Protein AF-A0A2K9AFN0-F1 (afdb_monomer_lite)

Sequence (99 aa):
MEELKVIAIGAVIFFGIMLFLGALPKILSRISDPPRMKLIENYLAEQGCTEIEIKPYSAHYGVRYKRNGIKYYSKCLANLETKELEWVGKSPDWIKELA

Foldseek 3Di:
DVVVVVVVVVVVVVVVVVVCVVCVVVVVCVVPVVVQVVLVVVVCVVVVWAPWDWDDDPVWIWIWTDDPNDIDIWTWDADPVVSDIDTDDDDDPVVVVVD

pLDDT: mean 85.53, std 10.23, range [40.03, 94.94]

Organism: NCBI:txid1561924

Radius of gyration: 21.46 Å; chains: 1; bounding box: 49×27×61 Å

Structure (mmCIF, N/CA/C/O backbone):
data_AF-A0A2K9AFN0-F1
#
_entry.id   AF-A0A2K9AFN0-F1
#
loop_
_atom_site.group_PDB
_atom_site.id
_atom_site.type_symbol
_atom_site.label_atom_id
_atom_site.label_alt_id
_atom_site.label_comp_id
_atom_site.label_asym_id
_atom_site.label_entity_id
_atom_site.label_seq_id
_atom_site.pdbx_PDB_ins_code
_atom_site.Cartn_x
_atom_site.Cartn_y
_atom_site.Cartn_z
_atom_site.occupancy
_atom_site.B_iso_or_equiv
_atom_site.auth_seq_id
_atom_site.auth_comp_id
_atom_site.auth_asym_id
_atom_site.auth_atom_id
_atom_site.pdbx_PDB_model_num
ATOM 1 N N . MET A 1 1 ? 30.452 -8.973 -44.464 1.00 62.47 1 MET A N 1
ATOM 2 C CA . MET A 1 1 ? 29.552 -9.840 -43.659 1.00 62.47 1 MET A CA 1
ATOM 3 C C . MET A 1 1 ? 29.785 -9.706 -42.155 1.00 62.47 1 MET A C 1
ATOM 5 O O . MET A 1 1 ? 28.810 -9.798 -41.422 1.00 62.47 1 MET A O 1
ATOM 9 N N . GLU A 1 2 ? 31.016 -9.495 -41.676 1.00 73.06 2 GLU A N 1
ATOM 10 C CA . GLU A 1 2 ? 31.290 -9.311 -40.237 1.00 73.06 2 GLU A CA 1
ATOM 11 C C . GLU A 1 2 ? 30.663 -8.044 -39.650 1.00 73.06 2 GLU A C 1
ATOM 13 O O . GLU A 1 2 ? 30.015 -8.124 -38.613 1.00 73.06 2 GLU A O 1
ATOM 18 N N . GLU A 1 3 ? 30.741 -6.910 -40.346 1.00 74.88 3 GLU A N 1
ATOM 19 C CA . GLU A 1 3 ? 30.139 -5.651 -39.877 1.00 74.88 3 GLU A CA 1
ATOM 20 C C . GLU A 1 3 ? 28.620 -5.764 -39.674 1.00 74.88 3 GLU A C 1
ATOM 22 O O . GLU A 1 3 ? 28.080 -5.310 -38.668 1.00 74.88 3 GLU A O 1
ATOM 27 N N . LEU A 1 4 ? 27.930 -6.472 -40.576 1.00 78.88 4 LEU A N 1
ATOM 28 C CA . LEU A 1 4 ? 26.491 -6.720 -40.468 1.00 78.88 4 LEU A CA 1
ATOM 29 C C . LEU A 1 4 ? 26.147 -7.590 -39.244 1.00 78.88 4 LEU A C 1
ATOM 31 O O . LEU A 1 4 ? 25.121 -7.371 -38.603 1.00 78.88 4 LEU A O 1
ATOM 35 N N . LYS A 1 5 ? 27.011 -8.557 -38.895 1.00 80.44 5 LYS A N 1
ATOM 36 C CA . LYS A 1 5 ? 26.855 -9.387 -37.689 1.00 80.44 5 LYS A CA 1
ATOM 37 C C . LYS A 1 5 ? 27.043 -8.560 -36.420 1.00 80.44 5 LYS A C 1
ATOM 39 O O . LYS A 1 5 ? 26.265 -8.719 -35.487 1.00 80.44 5 LYS A O 1
ATOM 44 N N . VAL A 1 6 ? 28.030 -7.664 -36.392 1.00 86.88 6 VAL A N 1
ATOM 45 C CA . VAL A 1 6 ? 28.278 -6.775 -35.244 1.00 86.88 6 VAL A CA 1
ATOM 46 C C . VAL A 1 6 ? 27.100 -5.824 -35.026 1.00 86.88 6 VAL A C 1
ATOM 48 O O . VAL A 1 6 ? 26.625 -5.696 -33.899 1.00 86.88 6 VAL A O 1
ATOM 51 N N . ILE A 1 7 ? 26.564 -5.230 -36.097 1.00 85.75 7 ILE A N 1
ATOM 52 C CA . ILE A 1 7 ? 25.375 -4.367 -36.024 1.00 85.75 7 ILE A CA 1
ATOM 53 C C . ILE A 1 7 ? 24.153 -5.160 -35.541 1.00 85.75 7 ILE A C 1
ATOM 55 O O . ILE A 1 7 ? 23.425 -4.692 -34.667 1.00 85.75 7 ILE A O 1
ATOM 59 N N . ALA A 1 8 ? 23.943 -6.377 -36.052 1.00 87.25 8 ALA A N 1
ATOM 60 C CA . ALA A 1 8 ? 22.839 -7.233 -35.621 1.00 87.25 8 ALA A CA 1
ATOM 61 C C . ALA A 1 8 ? 22.943 -7.618 -34.134 1.00 87.25 8 ALA A C 1
ATOM 63 O O . ALA A 1 8 ? 21.951 -7.546 -33.412 1.00 87.25 8 ALA A O 1
ATOM 64 N N . ILE A 1 9 ? 24.141 -7.967 -33.651 1.00 88.56 9 ILE A N 1
ATOM 65 C CA . ILE A 1 9 ? 24.385 -8.264 -32.231 1.00 88.56 9 ILE A CA 1
ATOM 66 C C . ILE A 1 9 ? 24.123 -7.021 -31.371 1.00 88.56 9 ILE A C 1
ATOM 68 O O . ILE A 1 9 ? 23.421 -7.112 -30.364 1.00 88.56 9 ILE A O 1
ATOM 72 N N . GLY A 1 10 ? 24.623 -5.854 -31.787 1.00 86.50 10 GLY A N 1
ATOM 73 C CA . GLY A 1 10 ? 24.386 -4.588 -31.092 1.00 86.50 10 GLY A CA 1
ATOM 74 C C . GLY A 1 10 ? 22.899 -4.242 -30.993 1.00 86.50 10 GLY A C 1
ATOM 75 O O . GLY A 1 10 ? 22.423 -3.875 -29.919 1.00 86.50 10 GLY A O 1
ATOM 76 N N . ALA A 1 11 ? 22.142 -4.440 -32.076 1.00 87.81 11 ALA A N 1
ATOM 77 C CA . ALA A 1 11 ? 20.698 -4.228 -32.090 1.00 87.81 11 ALA A CA 1
ATOM 78 C C . ALA A 1 11 ? 19.970 -5.182 -31.128 1.00 87.81 11 ALA A C 1
ATOM 80 O O . ALA A 1 11 ? 19.137 -4.737 -30.340 1.00 87.81 11 ALA A O 1
ATOM 81 N N . VAL A 1 12 ? 20.313 -6.475 -31.133 1.00 90.19 12 VAL A N 1
ATOM 82 C CA . VAL A 1 12 ? 19.714 -7.470 -30.224 1.00 90.19 12 VAL A CA 1
ATOM 83 C C . VAL A 1 12 ? 19.967 -7.110 -28.758 1.00 90.19 12 VAL A C 1
ATOM 85 O O . VAL A 1 12 ? 19.037 -7.147 -27.952 1.00 90.19 12 VAL A O 1
ATOM 88 N N . ILE A 1 13 ? 21.193 -6.706 -28.413 1.00 90.69 13 ILE A N 1
ATOM 89 C CA . ILE A 1 13 ? 21.537 -6.272 -27.051 1.00 90.69 13 ILE A CA 1
ATOM 90 C C . ILE A 1 13 ? 20.737 -5.023 -26.669 1.00 90.69 13 ILE A C 1
ATOM 92 O O . ILE A 1 13 ? 20.149 -4.976 -25.588 1.00 90.69 13 ILE A O 1
ATOM 96 N N . PHE A 1 14 ? 20.663 -4.033 -27.561 1.00 91.38 14 PHE A N 1
ATOM 97 C CA . PHE A 1 14 ? 19.923 -2.796 -27.320 1.00 91.38 14 PHE A CA 1
ATOM 98 C C . PHE A 1 14 ? 18.433 -3.053 -27.056 1.00 91.38 14 PHE A C 1
ATOM 100 O O . PHE A 1 14 ? 17.884 -2.557 -26.069 1.00 91.38 14 PHE A O 1
ATOM 107 N N . PHE A 1 15 ? 17.784 -3.885 -27.877 1.00 87.94 15 PHE A N 1
ATOM 108 C CA . PHE A 1 15 ? 16.389 -4.273 -27.659 1.00 87.94 15 PHE A CA 1
ATOM 109 C C . PHE A 1 15 ? 16.204 -5.071 -26.365 1.00 87.94 15 PHE A C 1
ATOM 111 O O . PHE A 1 15 ? 15.229 -4.845 -25.648 1.00 87.94 15 PHE A O 1
ATOM 118 N N . GLY A 1 16 ? 17.150 -5.949 -26.019 1.00 87.62 16 GLY A N 1
ATOM 119 C CA . GLY A 1 16 ? 17.138 -6.670 -24.746 1.00 87.62 16 GLY A CA 1
ATOM 120 C C . GLY A 1 16 ? 17.156 -5.732 -23.535 1.00 87.62 16 GLY A C 1
ATOM 121 O O . GLY A 1 16 ? 16.346 -5.887 -22.620 1.00 87.62 16 GLY A O 1
ATOM 122 N N . ILE A 1 17 ? 18.020 -4.712 -23.554 1.00 88.88 17 ILE A N 1
ATOM 123 C CA . ILE A 1 17 ? 18.108 -3.7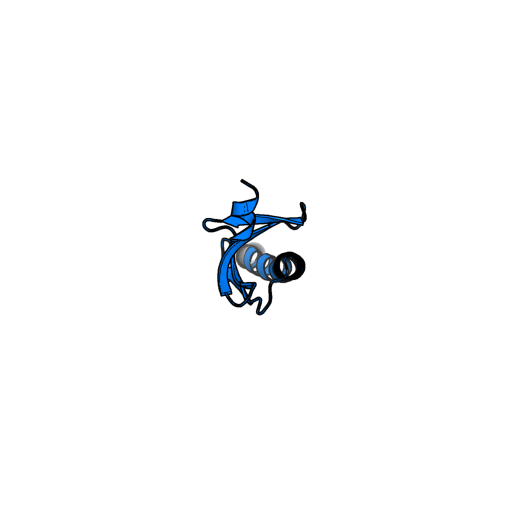06 -22.485 1.00 88.88 17 ILE A CA 1
ATOM 124 C C . ILE A 1 17 ? 16.824 -2.871 -22.410 1.00 88.88 17 ILE A C 1
ATOM 126 O O . ILE A 1 17 ? 16.290 -2.672 -21.321 1.00 88.88 17 ILE A O 1
ATOM 130 N N . MET A 1 18 ? 16.292 -2.421 -23.550 1.00 88.62 18 MET A N 1
ATOM 131 C CA . MET A 1 18 ? 15.031 -1.667 -23.615 1.00 88.62 18 MET A CA 1
ATOM 132 C C . MET A 1 18 ? 13.856 -2.448 -23.014 1.00 88.62 18 MET A C 1
ATOM 134 O O . MET A 1 18 ? 13.097 -1.908 -22.208 1.00 88.62 18 MET A O 1
ATOM 138 N N . LEU A 1 19 ? 13.734 -3.735 -23.348 1.00 85.81 19 LEU A N 1
ATOM 139 C CA . LEU A 1 19 ? 12.701 -4.608 -22.786 1.00 85.81 19 LEU A CA 1
ATOM 140 C C . LEU A 1 19 ? 12.874 -4.797 -21.275 1.00 85.81 19 LEU A C 1
ATOM 142 O O . LEU A 1 19 ? 11.891 -4.751 -20.533 1.00 85.81 19 LEU A O 1
ATOM 146 N N . PHE A 1 20 ? 14.112 -4.964 -20.806 1.00 85.25 20 PHE A N 1
ATOM 147 C CA . PHE A 1 20 ? 14.402 -5.090 -19.380 1.00 85.25 20 PHE A CA 1
ATOM 148 C C . PHE A 1 20 ? 14.064 -3.809 -18.607 1.00 85.25 20 PHE A C 1
ATOM 150 O O . PHE A 1 20 ? 13.370 -3.874 -17.593 1.00 85.25 20 PHE A O 1
ATOM 157 N N . LEU A 1 21 ? 14.480 -2.641 -19.105 1.00 86.44 21 LEU A N 1
ATOM 158 C CA . LEU A 1 21 ? 14.176 -1.345 -18.492 1.00 86.44 21 LEU A CA 1
ATOM 159 C C . LEU A 1 21 ? 12.669 -1.068 -18.455 1.00 86.44 21 LEU A C 1
ATOM 161 O O . LEU A 1 21 ? 12.172 -0.561 -17.453 1.00 86.44 21 LEU A O 1
ATOM 165 N N . GLY A 1 22 ? 11.923 -1.458 -19.493 1.00 83.50 22 GLY A N 1
ATOM 166 C CA . GLY A 1 22 ? 10.461 -1.364 -19.495 1.00 83.50 22 GLY A CA 1
ATOM 167 C C . GLY A 1 22 ? 9.785 -2.292 -18.476 1.00 83.50 22 GLY A C 1
ATOM 168 O O . GLY A 1 22 ? 8.758 -1.939 -17.896 1.00 83.50 22 GLY A O 1
ATOM 169 N N . ALA A 1 23 ? 10.360 -3.470 -18.218 1.00 80.62 23 ALA A N 1
ATOM 170 C CA . ALA A 1 23 ? 9.839 -4.431 -17.243 1.00 80.62 23 ALA A CA 1
ATOM 171 C C . ALA A 1 23 ? 10.248 -4.119 -15.791 1.00 80.62 23 ALA A C 1
ATOM 173 O O . ALA A 1 23 ? 9.554 -4.531 -14.854 1.00 80.62 23 ALA A O 1
ATOM 174 N N . LEU A 1 24 ? 11.345 -3.385 -15.594 1.00 81.56 24 LEU A N 1
ATOM 175 C CA . LEU A 1 24 ? 11.949 -3.120 -14.289 1.00 81.56 24 LEU A CA 1
ATOM 176 C C . LEU A 1 24 ? 10.975 -2.500 -13.264 1.00 81.56 24 LEU A C 1
ATOM 178 O O . LEU A 1 24 ? 10.900 -3.033 -12.155 1.00 81.56 24 LEU A O 1
ATOM 182 N N . PRO A 1 25 ? 10.149 -1.479 -13.587 1.00 78.00 25 PRO A N 1
ATOM 183 C CA . PRO A 1 25 ? 9.197 -0.913 -12.626 1.00 78.00 25 PRO A CA 1
ATOM 184 C C . PRO A 1 25 ? 8.182 -1.943 -12.115 1.00 78.00 25 PRO A C 1
ATOM 186 O O . PRO A 1 25 ? 7.840 -1.967 -10.934 1.00 78.00 25 PRO A O 1
ATOM 189 N N . LYS A 1 26 ? 7.728 -2.847 -12.993 1.00 78.38 26 LYS A N 1
ATOM 190 C CA . LYS A 1 26 ? 6.765 -3.901 -12.646 1.00 78.38 26 LYS A CA 1
ATOM 191 C C . LYS A 1 26 ? 7.388 -4.956 -11.731 1.00 78.38 26 LYS A C 1
ATOM 193 O O . LYS A 1 26 ? 6.712 -5.467 -10.839 1.00 78.38 26 LYS A O 1
ATOM 198 N N . ILE A 1 27 ? 8.664 -5.274 -11.947 1.00 76.06 27 ILE A N 1
ATOM 199 C CA . ILE A 1 27 ? 9.432 -6.185 -11.089 1.00 76.06 27 ILE A CA 1
ATOM 200 C C . ILE A 1 27 ? 9.643 -5.548 -9.710 1.00 76.06 27 ILE A C 1
ATOM 202 O O . ILE A 1 27 ? 9.355 -6.184 -8.699 1.00 76.06 27 ILE A O 1
ATOM 206 N N . LEU A 1 28 ? 10.058 -4.279 -9.663 1.00 75.06 28 LEU A N 1
ATOM 207 C CA . LEU A 1 28 ? 10.263 -3.546 -8.412 1.00 75.06 28 LEU A CA 1
ATOM 208 C C . LEU A 1 28 ? 8.968 -3.401 -7.597 1.00 75.06 28 LEU A C 1
ATOM 210 O O . LEU A 1 28 ? 9.000 -3.586 -6.379 1.00 75.06 28 LEU A O 1
ATOM 214 N N . SER A 1 29 ? 7.821 -3.154 -8.244 1.00 68.12 29 SER A N 1
ATOM 215 C CA . SER A 1 29 ? 6.509 -3.149 -7.570 1.00 68.12 29 SER A CA 1
ATOM 216 C C . SER A 1 29 ? 6.240 -4.495 -6.898 1.00 68.12 29 SER A C 1
ATOM 218 O O . SER A 1 29 ? 6.033 -4.550 -5.693 1.00 68.12 29 SER A O 1
ATOM 220 N N . ARG A 1 30 ? 6.380 -5.610 -7.630 1.00 74.12 30 ARG A N 1
ATOM 221 C CA . ARG A 1 30 ? 6.127 -6.957 -7.085 1.00 74.12 30 ARG A CA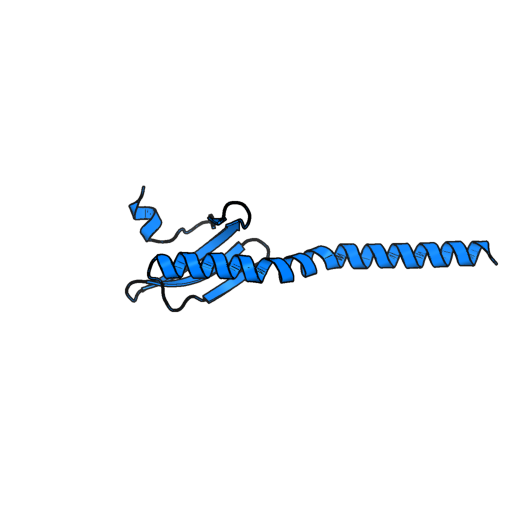 1
ATOM 222 C C . ARG A 1 30 ? 6.997 -7.320 -5.880 1.00 74.12 30 ARG A C 1
ATOM 224 O O . ARG A 1 30 ? 6.553 -8.104 -5.049 1.00 74.12 30 ARG A O 1
ATOM 231 N N . ILE A 1 31 ? 8.217 -6.793 -5.798 1.00 74.31 31 ILE A N 1
ATOM 232 C CA . ILE A 1 31 ? 9.140 -7.061 -4.684 1.00 74.31 31 ILE A CA 1
ATOM 233 C C . ILE A 1 31 ? 8.855 -6.139 -3.489 1.00 74.31 31 ILE A C 1
ATOM 235 O O . ILE A 1 31 ? 8.949 -6.574 -2.344 1.00 74.31 31 ILE A O 1
ATOM 239 N N . SER A 1 32 ? 8.508 -4.874 -3.741 1.00 70.06 32 SER A N 1
ATOM 240 C CA . SER A 1 32 ? 8.297 -3.864 -2.692 1.00 70.06 32 SER A CA 1
ATOM 241 C C . SER A 1 32 ? 6.879 -3.841 -2.114 1.00 70.06 32 SER A C 1
ATOM 243 O O . SER A 1 32 ? 6.702 -3.421 -0.970 1.00 70.06 32 SER A O 1
ATOM 245 N N . ASP A 1 33 ? 5.878 -4.328 -2.851 1.00 79.81 33 ASP A N 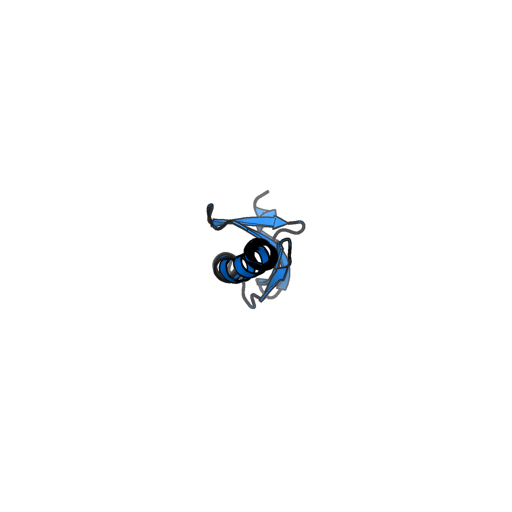1
ATOM 246 C CA . ASP A 1 33 ? 4.490 -4.395 -2.385 1.00 79.81 33 ASP A CA 1
ATOM 247 C C . ASP A 1 33 ? 4.319 -5.293 -1.141 1.00 79.81 33 ASP A C 1
ATOM 249 O O . ASP A 1 33 ? 3.735 -4.817 -0.166 1.00 79.81 33 ASP A O 1
ATOM 253 N N . PRO A 1 34 ? 4.871 -6.526 -1.072 1.00 84.62 34 PRO A N 1
ATOM 254 C CA . PRO A 1 34 ? 4.732 -7.379 0.111 1.00 84.62 34 PRO A CA 1
ATOM 255 C C . PRO A 1 34 ? 5.207 -6.747 1.438 1.00 84.62 34 PRO A C 1
ATOM 257 O O . PRO A 1 34 ? 4.434 -6.761 2.399 1.00 84.62 34 PRO A O 1
ATOM 260 N N . PRO A 1 35 ? 6.422 -6.162 1.551 1.00 87.56 35 PRO A N 1
ATOM 261 C CA . PRO A 1 35 ? 6.857 -5.539 2.803 1.00 87.56 35 PRO A CA 1
ATOM 262 C C . PRO A 1 35 ? 6.057 -4.277 3.156 1.00 87.56 35 PRO A C 1
ATOM 264 O O . PRO A 1 35 ? 5.787 -4.048 4.334 1.00 87.56 35 PRO A O 1
ATOM 267 N N . ARG A 1 36 ? 5.630 -3.480 2.166 1.00 89.56 36 ARG A N 1
ATOM 268 C CA . ARG A 1 36 ? 4.793 -2.289 2.398 1.00 89.56 36 ARG A CA 1
ATOM 269 C C . ARG A 1 36 ? 3.403 -2.655 2.904 1.00 89.56 36 ARG A C 1
ATOM 271 O O . ARG A 1 36 ? 2.925 -2.057 3.861 1.00 89.56 36 ARG A O 1
ATOM 278 N N . MET A 1 37 ? 2.779 -3.666 2.304 1.00 91.75 37 MET A N 1
ATOM 279 C CA . MET A 1 37 ? 1.486 -4.181 2.758 1.00 91.75 37 MET A CA 1
ATOM 280 C C . MET A 1 37 ? 1.581 -4.730 4.183 1.00 91.75 37 MET A C 1
ATOM 282 O O . MET A 1 37 ? 0.719 -4.425 5.000 1.00 91.75 37 MET A O 1
ATOM 286 N N . LYS A 1 38 ? 2.662 -5.445 4.519 1.00 92.31 38 LYS A N 1
ATOM 287 C CA . LYS A 1 38 ? 2.892 -5.938 5.883 1.00 92.31 38 LYS A CA 1
ATOM 288 C C . LYS A 1 38 ? 3.068 -4.807 6.9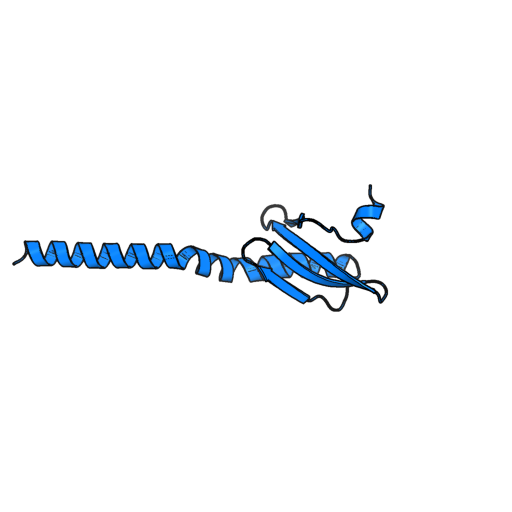03 1.00 92.31 38 LYS A C 1
ATOM 290 O O . LYS A 1 38 ? 2.556 -4.906 8.013 1.00 92.31 38 LYS A O 1
ATOM 295 N N . LEU A 1 39 ? 3.760 -3.724 6.535 1.00 92.88 39 LEU A N 1
ATOM 296 C CA . LEU A 1 39 ? 3.874 -2.529 7.382 1.00 92.88 39 LEU A CA 1
ATOM 297 C C . LEU A 1 39 ? 2.493 -1.912 7.664 1.00 92.88 39 LEU A C 1
ATOM 299 O O . LEU A 1 39 ? 2.182 -1.610 8.812 1.00 92.88 39 LEU A O 1
ATOM 303 N N . ILE A 1 40 ? 1.659 -1.770 6.629 1.00 93.31 40 ILE A N 1
ATOM 304 C CA . ILE A 1 40 ? 0.289 -1.246 6.751 1.00 93.31 40 ILE A CA 1
ATOM 305 C C . ILE A 1 40 ? -0.570 -2.148 7.645 1.00 93.31 40 ILE A C 1
ATOM 307 O O . ILE A 1 40 ? -1.288 -1.653 8.511 1.00 93.31 40 ILE A O 1
ATOM 311 N N . GLU A 1 41 ? -0.509 -3.462 7.428 1.00 94.38 41 GLU A N 1
ATOM 312 C CA . GLU A 1 41 ? -1.275 -4.449 8.189 1.00 94.38 41 GLU A CA 1
ATOM 313 C C . GLU A 1 41 ? -0.917 -4.408 9.676 1.00 94.38 41 GLU A C 1
ATOM 315 O O . GLU A 1 41 ? -1.812 -4.286 10.511 1.00 94.38 41 GLU A O 1
ATOM 320 N N . ASN A 1 42 ? 0.380 -4.418 10.001 1.00 94.06 42 ASN A N 1
ATOM 321 C CA . ASN A 1 42 ? 0.858 -4.332 11.379 1.00 94.06 42 ASN A CA 1
ATOM 322 C C . ASN A 1 42 ? 0.405 -3.034 12.053 1.00 94.06 42 ASN A C 1
ATOM 324 O O . ASN A 1 42 ? -0.149 -3.083 13.147 1.00 94.06 42 ASN A O 1
ATOM 328 N N . TYR A 1 43 ? 0.573 -1.890 11.381 1.00 93.12 43 TYR A N 1
ATOM 329 C CA . TYR A 1 43 ? 0.135 -0.600 11.913 1.00 93.12 43 TYR A CA 1
ATOM 330 C C . TYR A 1 43 ? -1.365 -0.608 12.234 1.00 93.12 43 TYR A C 1
ATOM 332 O O . TYR A 1 43 ? -1.782 -0.191 13.310 1.00 93.12 43 TYR A O 1
ATOM 340 N N . LEU A 1 44 ? -2.203 -1.101 11.318 1.00 92.31 44 LEU A N 1
ATOM 341 C CA . LEU A 1 44 ? -3.648 -1.150 11.540 1.00 92.31 44 LEU A CA 1
ATOM 342 C C . LEU A 1 44 ? -4.037 -2.138 12.644 1.00 92.31 44 LEU A C 1
ATOM 344 O O . LEU A 1 44 ? -4.923 -1.830 13.443 1.00 92.31 44 LEU A O 1
ATOM 348 N N . ALA A 1 45 ? -3.371 -3.289 12.718 1.00 92.56 45 ALA A N 1
ATOM 349 C CA . ALA A 1 45 ? -3.579 -4.261 13.783 1.00 92.56 45 ALA A CA 1
ATOM 350 C C . ALA A 1 45 ? -3.221 -3.678 15.164 1.00 92.56 45 ALA A C 1
ATOM 352 O O . ALA A 1 45 ? -3.989 -3.846 16.110 1.00 92.56 45 ALA A O 1
ATOM 353 N N . GLU A 1 46 ? -2.122 -2.921 15.271 1.00 92.19 46 GLU A N 1
ATOM 354 C CA . GLU A 1 46 ? -1.722 -2.209 16.497 1.00 92.19 46 GLU A CA 1
ATOM 355 C C . GLU A 1 46 ? -2.763 -1.167 16.938 1.00 92.19 46 GLU A C 1
ATOM 357 O O . GLU A 1 46 ? -2.969 -0.960 18.132 1.00 92.19 46 GLU A O 1
ATOM 362 N N . GLN A 1 47 ? -3.482 -0.557 15.990 1.00 90.19 47 GLN A N 1
ATOM 363 C CA . GLN A 1 47 ? -4.588 0.371 16.262 1.00 90.19 47 GLN A CA 1
ATOM 364 C C . GLN A 1 47 ? -5.927 -0.334 16.568 1.00 90.19 47 GLN A C 1
ATOM 366 O O . GLN A 1 47 ? -6.976 0.315 16.612 1.00 90.19 47 GLN A O 1
ATOM 371 N N . GLY A 1 48 ? -5.924 -1.659 16.753 1.00 91.81 48 GLY A N 1
ATOM 372 C CA . GLY A 1 48 ? -7.117 -2.449 17.067 1.00 91.81 48 GLY A CA 1
ATOM 373 C C . GLY A 1 48 ? -8.054 -2.674 15.877 1.00 91.81 48 GLY A C 1
ATOM 374 O O . GLY A 1 48 ? -9.244 -2.941 16.065 1.00 91.81 48 GLY A O 1
ATOM 375 N N . CYS A 1 49 ? -7.555 -2.544 14.645 1.00 93.19 49 CYS A N 1
ATOM 376 C CA . CYS A 1 49 ? -8.344 -2.821 13.449 1.00 93.19 49 CYS A CA 1
ATOM 377 C C . CYS A 1 49 ? -8.395 -4.323 13.139 1.00 93.19 49 CYS A C 1
ATOM 379 O O . CYS A 1 49 ? -7.460 -5.077 13.388 1.00 93.19 49 CYS A O 1
ATOM 381 N N . THR A 1 50 ? -9.501 -4.747 12.538 1.00 93.12 50 THR A N 1
ATOM 382 C CA . THR A 1 50 ? -9.807 -6.129 12.141 1.00 93.12 50 THR A CA 1
ATOM 383 C C . THR A 1 50 ? -10.316 -6.155 10.700 1.00 93.12 50 THR A C 1
ATOM 385 O O . THR A 1 50 ? -10.580 -5.098 10.130 1.00 93.12 50 THR A O 1
ATOM 388 N N . GLU A 1 51 ? -10.453 -7.339 10.089 1.00 94.44 51 GLU A N 1
ATOM 389 C CA . GLU A 1 51 ? -10.921 -7.484 8.693 1.00 94.44 51 GLU A CA 1
ATOM 390 C C . GLU A 1 51 ? -10.131 -6.579 7.711 1.00 94.44 51 GLU A C 1
ATOM 392 O O . GLU A 1 51 ? -10.718 -5.867 6.894 1.00 94.44 51 GLU A O 1
ATOM 397 N N . ILE A 1 52 ? -8.797 -6.553 7.839 1.00 94.25 52 ILE A N 1
ATOM 398 C CA . ILE A 1 52 ? -7.919 -5.673 7.054 1.00 94.25 52 ILE A CA 1
ATOM 399 C C . ILE A 1 52 ? -7.746 -6.246 5.637 1.00 94.25 52 ILE A C 1
ATOM 401 O O . ILE A 1 52 ? -7.224 -7.341 5.453 1.00 94.25 52 ILE A O 1
ATOM 405 N N . GLU A 1 53 ? -8.158 -5.486 4.625 1.00 94.94 53 GLU A N 1
ATOM 406 C CA . GLU A 1 53 ? -7.970 -5.788 3.204 1.00 94.94 53 GLU A CA 1
ATOM 407 C C . GLU A 1 53 ? -7.147 -4.662 2.562 1.00 94.94 53 GLU A C 1
ATOM 409 O O . GLU A 1 53 ? -7.572 -3.502 2.532 1.00 94.94 53 GLU A O 1
ATOM 414 N N . ILE A 1 54 ? -5.971 -4.997 2.026 1.00 94.56 54 ILE A N 1
ATOM 415 C CA . ILE A 1 54 ? -5.062 -4.040 1.384 1.00 94.56 54 ILE A CA 1
ATOM 416 C C . ILE A 1 54 ? -5.007 -4.329 -0.113 1.00 94.56 54 ILE A C 1
ATOM 418 O O . ILE A 1 54 ? -4.703 -5.444 -0.535 1.00 94.56 54 ILE A O 1
ATOM 422 N N . LYS A 1 55 ? -5.257 -3.303 -0.929 1.00 92.38 55 LYS A N 1
ATOM 423 C CA . LYS A 1 55 ? -5.184 -3.381 -2.388 1.00 92.38 55 LYS A CA 1
ATOM 424 C C . LYS A 1 55 ? -4.153 -2.386 -2.934 1.00 92.38 55 LYS A C 1
ATOM 426 O O . LYS A 1 55 ? -4.348 -1.179 -2.759 1.00 92.38 55 LYS A O 1
ATOM 431 N N . PRO A 1 56 ? -3.086 -2.855 -3.607 1.00 90.19 56 PRO A N 1
ATOM 432 C CA . PRO A 1 56 ? -2.106 -1.974 -4.230 1.00 90.19 56 PRO A CA 1
ATOM 433 C C . PRO A 1 56 ? -2.687 -1.307 -5.483 1.00 90.19 56 PRO A C 1
ATOM 435 O O . PRO A 1 56 ? -3.310 -1.959 -6.326 1.00 90.19 56 PRO A O 1
ATOM 438 N N . TYR A 1 57 ? -2.465 -0.003 -5.611 1.00 87.56 57 TYR A N 1
ATOM 439 C CA . TYR A 1 57 ? -2.686 0.786 -6.822 1.00 87.56 57 TYR A CA 1
ATOM 440 C C . TYR A 1 57 ? -1.367 1.440 -7.237 1.00 87.56 57 TYR A C 1
ATOM 442 O O . TYR A 1 57 ? -0.443 1.557 -6.438 1.00 87.56 57 TYR A O 1
ATOM 450 N N . SER A 1 58 ? -1.287 1.920 -8.479 1.00 81.38 58 SER A N 1
ATOM 451 C CA . SER A 1 58 ? -0.061 2.513 -9.038 1.00 81.38 58 SER A CA 1
ATOM 452 C C . SER A 1 58 ? 0.515 3.678 -8.225 1.00 81.38 58 SER A C 1
ATOM 454 O O . SER A 1 58 ? 1.713 3.923 -8.301 1.00 81.38 58 SER A O 1
ATOM 456 N N . ALA A 1 59 ? -0.321 4.393 -7.467 1.00 85.62 59 ALA A N 1
ATOM 457 C CA . ALA A 1 59 ? 0.075 5.583 -6.718 1.00 85.62 59 ALA A CA 1
ATOM 458 C C . ALA A 1 59 ? -0.204 5.511 -5.208 1.00 85.62 59 ALA A C 1
ATOM 460 O O . ALA A 1 59 ? 0.115 6.465 -4.520 1.00 85.62 59 ALA A O 1
ATOM 461 N N . HIS A 1 60 ? -0.861 4.467 -4.691 1.00 90.31 60 HIS A N 1
ATOM 462 C CA . HIS A 1 60 ? -1.184 4.328 -3.260 1.00 90.31 60 HIS A CA 1
ATOM 463 C C . HIS A 1 60 ? -1.683 2.918 -2.931 1.00 90.31 60 HIS A C 1
ATOM 465 O O . HIS A 1 60 ? -2.051 2.152 -3.818 1.00 90.31 60 HIS A O 1
ATOM 471 N N . TYR A 1 61 ? -1.796 2.605 -1.644 1.00 92.56 61 TYR A N 1
ATOM 472 C CA . TYR A 1 61 ? -2.503 1.431 -1.147 1.00 92.56 61 TYR A CA 1
ATOM 473 C C . TYR A 1 61 ? -3.898 1.842 -0.686 1.00 92.56 61 TYR A C 1
ATOM 475 O O . TYR A 1 61 ? -4.059 2.753 0.125 1.00 92.56 61 TYR A O 1
ATOM 483 N N . GLY A 1 62 ? -4.925 1.193 -1.228 1.00 93.25 62 GLY A N 1
ATOM 484 C CA . GLY A 1 62 ? -6.280 1.305 -0.704 1.00 93.25 62 GLY A CA 1
ATOM 485 C C . GLY A 1 62 ? -6.463 0.289 0.410 1.00 93.25 62 GLY A C 1
ATOM 486 O O . GLY A 1 62 ? -6.251 -0.898 0.178 1.00 93.25 62 GLY A O 1
ATOM 487 N N . VAL A 1 63 ? -6.877 0.741 1.588 1.00 94.31 63 VAL A N 1
ATOM 488 C CA . VAL A 1 63 ? -6.993 -0.111 2.767 1.00 94.31 63 VAL A CA 1
ATOM 489 C C . VAL A 1 63 ? -8.406 -0.054 3.306 1.00 94.31 63 VAL A C 1
ATOM 491 O O . VAL A 1 63 ? -8.917 1.020 3.629 1.00 94.31 63 VAL A O 1
ATOM 494 N N . ARG A 1 64 ? -9.051 -1.213 3.376 1.00 94.56 64 ARG A N 1
ATOM 495 C CA . ARG A 1 64 ? -10.324 -1.397 4.069 1.00 94.56 64 ARG A CA 1
ATOM 496 C C . ARG A 1 64 ? -10.051 -2.103 5.377 1.00 94.56 64 ARG A C 1
ATOM 498 O O . ARG A 1 64 ? -9.244 -3.021 5.421 1.00 94.56 64 ARG A O 1
ATOM 505 N N . TYR A 1 65 ? -10.710 -1.663 6.429 1.00 94.31 65 TYR A N 1
ATOM 506 C CA . TYR A 1 65 ? -10.568 -2.260 7.747 1.00 94.31 65 TYR A CA 1
ATOM 507 C C . TYR A 1 65 ? -11.829 -2.005 8.560 1.00 94.31 65 TYR A C 1
ATOM 509 O O . TYR A 1 65 ? -12.647 -1.143 8.229 1.00 94.31 65 TYR A O 1
ATOM 517 N N . LYS A 1 66 ? -11.987 -2.762 9.637 1.00 94.00 66 LYS A N 1
ATOM 518 C CA . LYS A 1 66 ? -13.075 -2.627 10.593 1.00 94.00 66 LYS A CA 1
ATOM 519 C C . LYS A 1 66 ? -12.514 -2.287 11.965 1.00 94.00 66 LYS A C 1
ATOM 521 O O . LYS A 1 66 ? -11.665 -3.007 12.483 1.00 94.00 66 LYS A O 1
ATOM 526 N N . ARG A 1 67 ? -13.014 -1.218 12.574 1.00 92.06 67 ARG A N 1
ATOM 527 C CA . ARG A 1 67 ? -12.654 -0.798 13.933 1.00 92.06 67 ARG A CA 1
ATOM 528 C C . ARG A 1 67 ? -13.936 -0.539 14.710 1.00 92.06 67 ARG A C 1
ATOM 530 O O . ARG A 1 67 ? -14.860 0.063 14.175 1.00 92.06 67 ARG A O 1
ATOM 537 N N . ASN A 1 68 ? -14.026 -1.045 15.940 1.00 90.56 68 ASN A N 1
ATOM 538 C CA . ASN A 1 68 ? -15.217 -0.897 16.792 1.00 90.56 68 ASN A CA 1
ATOM 539 C C . ASN A 1 68 ? -16.534 -1.314 16.098 1.00 90.56 68 ASN A C 1
ATOM 541 O O . ASN A 1 68 ? -17.578 -0.701 16.289 1.00 90.56 68 ASN A O 1
ATOM 545 N N . GLY A 1 69 ? -16.484 -2.334 15.234 1.00 90.31 69 GLY A N 1
ATOM 546 C CA . GLY A 1 69 ? -17.647 -2.801 14.470 1.00 90.31 69 GLY A CA 1
ATOM 547 C C . GLY A 1 69 ? -17.971 -2.002 13.199 1.00 90.31 69 GLY A C 1
ATOM 548 O O . GLY A 1 69 ? -18.745 -2.490 12.376 1.00 90.31 69 GLY A O 1
ATOM 549 N N . ILE A 1 70 ? -17.349 -0.840 12.986 1.00 91.25 70 ILE A N 1
ATOM 550 C CA . ILE A 1 70 ? -17.588 0.049 11.843 1.00 91.25 70 ILE A CA 1
ATOM 551 C C . ILE A 1 70 ? -16.541 -0.205 10.757 1.00 91.25 70 ILE A C 1
ATOM 553 O O . ILE A 1 70 ? -15.361 -0.398 11.046 1.00 91.25 70 ILE A O 1
ATOM 557 N N . LYS A 1 71 ? -16.977 -0.221 9.493 1.00 92.38 71 LYS A N 1
ATOM 558 C CA . LYS A 1 71 ? -16.103 -0.398 8.328 1.00 92.38 71 LYS A CA 1
ATOM 559 C C . LYS A 1 71 ? -15.608 0.946 7.810 1.00 92.38 71 LYS A C 1
ATOM 561 O O . LYS A 1 71 ? -16.394 1.869 7.603 1.00 92.38 71 LYS A O 1
ATOM 566 N N . TYR A 1 72 ? -14.321 1.001 7.504 1.00 92.56 72 TYR A N 1
ATOM 567 C CA . TYR A 1 72 ? -13.637 2.181 7.009 1.00 92.56 72 TYR A CA 1
ATOM 568 C C . TYR A 1 72 ? -12.860 1.871 5.738 1.00 92.56 72 TYR A C 1
ATOM 570 O O . TYR A 1 72 ? -12.536 0.724 5.423 1.00 92.56 72 TYR A O 1
ATOM 578 N N . TYR A 1 73 ? -12.567 2.937 5.003 1.00 92.38 73 TYR A N 1
ATOM 579 C CA . TYR A 1 73 ? -11.695 2.907 3.847 1.00 92.38 73 TYR A CA 1
ATOM 580 C C . TYR A 1 73 ? -10.793 4.136 3.871 1.00 92.38 73 TYR A C 1
ATOM 582 O O . TYR A 1 73 ? -11.279 5.269 3.953 1.00 92.38 73 TYR A O 1
ATOM 590 N N . SER A 1 74 ? -9.493 3.891 3.764 1.00 92.69 74 SER A N 1
ATOM 591 C CA . SER A 1 74 ? -8.450 4.910 3.735 1.00 92.69 74 SER A CA 1
ATOM 592 C C . SER A 1 74 ? -7.452 4.593 2.626 1.00 92.69 74 SER A C 1
ATOM 594 O O . SER A 1 74 ? -7.382 3.469 2.123 1.00 92.69 74 SER A O 1
ATOM 596 N N . LYS A 1 75 ? -6.685 5.600 2.218 1.00 93.31 75 LYS A N 1
ATOM 597 C CA . LYS A 1 75 ? -5.603 5.445 1.245 1.00 93.31 75 LYS A CA 1
ATOM 598 C C . LYS A 1 75 ? -4.304 5.885 1.891 1.00 93.31 75 LYS A C 1
ATOM 600 O O . LYS A 1 75 ? -4.284 6.939 2.525 1.00 93.31 75 LYS A O 1
ATOM 605 N N . CYS A 1 76 ? -3.241 5.115 1.715 1.00 93.12 76 CYS A N 1
ATOM 606 C CA . CYS A 1 76 ? -1.937 5.461 2.263 1.00 93.12 76 CYS A CA 1
ATOM 607 C C . CYS A 1 76 ? -0.781 5.134 1.321 1.00 93.12 76 CYS A C 1
ATOM 609 O O . CYS A 1 76 ? -0.896 4.326 0.396 1.00 93.12 76 CYS A O 1
ATOM 611 N N . LEU A 1 77 ? 0.344 5.777 1.595 1.00 91.94 77 LEU A N 1
ATOM 612 C CA . LEU A 1 77 ? 1.673 5.415 1.142 1.00 91.94 77 LEU A CA 1
ATOM 613 C C . LEU A 1 77 ? 2.419 4.814 2.330 1.00 91.94 77 LEU A C 1
ATOM 615 O O . LEU A 1 77 ? 2.242 5.251 3.465 1.00 91.94 77 LEU A O 1
ATOM 619 N N . ALA A 1 78 ? 3.246 3.811 2.062 1.00 90.62 78 ALA A N 1
ATOM 620 C CA . ALA A 1 78 ? 4.062 3.160 3.074 1.00 90.62 78 ALA A CA 1
ATOM 621 C C . ALA A 1 78 ? 5.537 3.395 2.749 1.00 90.62 78 ALA A C 1
ATOM 623 O O . ALA A 1 78 ? 6.045 2.891 1.737 1.00 90.62 78 ALA A O 1
ATOM 624 N N . ASN A 1 79 ? 6.214 4.167 3.598 1.00 88.31 79 ASN A N 1
ATOM 625 C CA . ASN A 1 79 ? 7.641 4.408 3.468 1.00 88.31 79 ASN A CA 1
ATOM 626 C C . ASN A 1 79 ? 8.406 3.330 4.249 1.00 88.31 79 ASN A C 1
ATOM 628 O O . ASN A 1 79 ? 8.307 3.238 5.469 1.00 88.31 79 ASN A O 1
ATOM 632 N N . LEU A 1 80 ? 9.163 2.489 3.540 1.00 86.69 80 LEU A N 1
ATOM 633 C CA . LEU A 1 80 ? 9.939 1.413 4.166 1.00 86.69 80 LEU A CA 1
ATOM 634 C C . LEU A 1 80 ? 11.176 1.926 4.915 1.00 86.69 80 LEU A C 1
ATOM 636 O O . LEU A 1 80 ? 11.6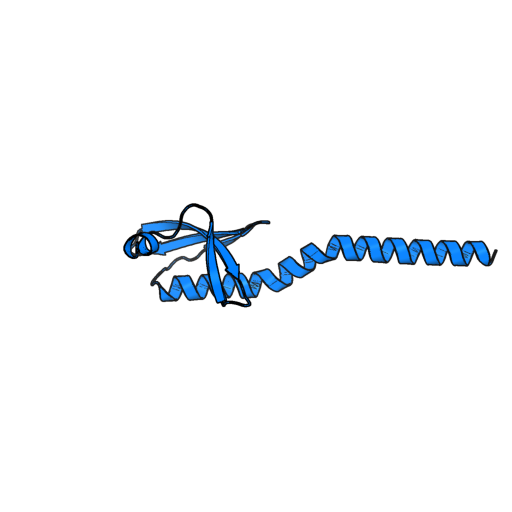43 1.242 5.821 1.00 86.69 80 LEU A O 1
ATOM 640 N N . GLU A 1 81 ? 11.698 3.097 4.547 1.00 87.50 81 GLU A N 1
ATOM 641 C CA . GLU A 1 81 ? 12.882 3.691 5.174 1.00 87.50 81 GLU A CA 1
ATOM 642 C C . GLU A 1 81 ? 12.524 4.311 6.524 1.00 87.50 81 GLU A C 1
ATOM 644 O O . GLU A 1 81 ? 13.159 4.002 7.530 1.00 87.50 81 GLU A O 1
ATOM 649 N N . THR A 1 82 ? 11.466 5.127 6.566 1.00 88.69 82 THR A N 1
ATOM 650 C CA . THR A 1 82 ? 11.011 5.770 7.810 1.00 88.69 82 THR A CA 1
ATOM 651 C C . THR A 1 82 ? 10.081 4.884 8.638 1.00 88.69 82 THR A C 1
ATOM 653 O O . THR A 1 82 ? 9.875 5.152 9.816 1.00 88.69 82 THR A O 1
ATOM 656 N N . LYS A 1 83 ? 9.547 3.800 8.053 1.00 86.44 83 LYS A N 1
ATOM 657 C CA . LYS A 1 83 ? 8.490 2.946 8.629 1.00 86.44 83 LYS A CA 1
ATOM 658 C C . LYS A 1 83 ? 7.202 3.703 8.967 1.00 86.44 83 LYS A C 1
ATOM 660 O O . LYS A 1 83 ? 6.428 3.263 9.813 1.00 86.44 83 LYS A O 1
ATOM 665 N N . GLU A 1 84 ? 6.951 4.812 8.282 1.00 88.69 84 GLU A N 1
ATOM 666 C CA . GLU A 1 84 ? 5.765 5.637 8.490 1.00 88.69 84 GLU A CA 1
ATOM 667 C C . GLU A 1 84 ? 4.727 5.421 7.386 1.00 88.69 84 GLU A C 1
ATOM 669 O O . GLU A 1 84 ? 5.043 5.044 6.248 1.00 88.69 84 GLU A O 1
ATOM 674 N N . LEU A 1 85 ? 3.467 5.680 7.742 1.00 90.25 85 LEU A N 1
ATOM 675 C CA . LEU A 1 85 ? 2.354 5.723 6.805 1.00 90.25 85 LEU A CA 1
ATOM 676 C C . LEU A 1 85 ? 1.956 7.171 6.545 1.00 90.25 85 LEU A C 1
ATOM 678 O O . LEU A 1 85 ? 1.590 7.900 7.465 1.00 90.25 85 LEU A O 1
ATOM 682 N N . GLU A 1 86 ? 1.956 7.556 5.276 1.00 91.50 86 GLU A N 1
ATOM 683 C CA . GLU A 1 86 ? 1.436 8.844 4.834 1.00 91.50 86 GLU A CA 1
ATOM 684 C C . GLU A 1 86 ? 0.024 8.644 4.281 1.00 91.50 86 GLU A C 1
ATOM 686 O O . GLU A 1 86 ? -0.209 7.796 3.418 1.00 91.50 86 GLU A O 1
ATOM 691 N N . TRP A 1 87 ? -0.948 9.403 4.783 1.00 90.69 87 TRP A N 1
ATOM 692 C CA . TRP A 1 87 ? -2.349 9.245 4.399 1.00 90.69 87 TRP A CA 1
ATOM 693 C C . TRP A 1 87 ? -2.713 10.178 3.251 1.00 90.69 87 TRP A C 1
ATOM 695 O O . TRP A 1 87 ? -2.536 11.389 3.331 1.00 90.69 87 TRP A O 1
ATOM 705 N N . VAL A 1 88 ? -3.291 9.614 2.192 1.00 86.44 88 VAL A N 1
ATOM 706 C CA . VAL A 1 88 ? -3.659 10.354 0.985 1.00 86.44 88 VAL A CA 1
ATOM 707 C C . VAL A 1 88 ? -5.168 10.588 0.979 1.00 86.44 88 VAL A C 1
ATOM 709 O O . VAL A 1 88 ? -5.972 9.669 0.800 1.00 86.44 88 VAL A O 1
ATOM 712 N N . GLY A 1 89 ? -5.581 11.839 1.160 1.00 83.81 89 GLY A N 1
ATOM 713 C CA . GLY A 1 89 ? -6.994 12.210 1.212 1.00 83.81 89 GLY A CA 1
ATOM 714 C C . GLY A 1 89 ? -7.624 11.907 2.572 1.00 83.81 89 GLY A C 1
ATOM 715 O O . GLY A 1 89 ? -7.403 12.644 3.527 1.00 83.81 89 GLY A O 1
ATOM 716 N N . LYS A 1 90 ? -8.460 10.862 2.669 1.00 80.00 90 LYS A N 1
ATOM 717 C CA . LYS A 1 90 ? -9.187 10.550 3.913 1.00 80.00 90 LYS A CA 1
ATOM 718 C C . LYS A 1 90 ? -8.323 9.703 4.851 1.00 80.00 90 LYS A C 1
ATOM 720 O O . LYS A 1 90 ? -8.211 8.487 4.665 1.00 80.00 90 LYS A O 1
ATOM 725 N N . SER A 1 91 ? -7.754 10.355 5.862 1.00 82.19 91 SER A N 1
ATOM 7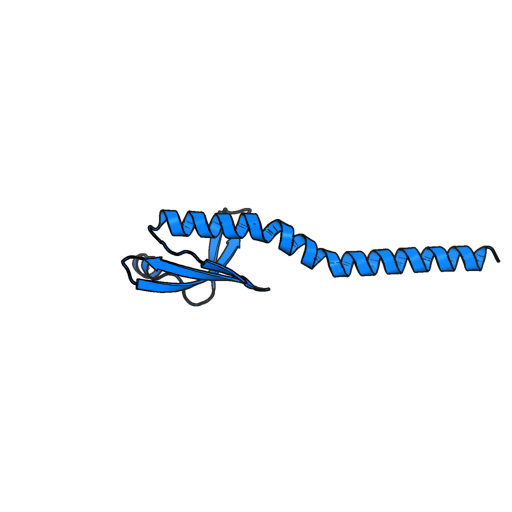26 C CA . SER A 1 91 ? -7.084 9.694 6.981 1.00 82.19 91 SER A CA 1
ATOM 727 C C . SER A 1 91 ? -8.067 8.854 7.816 1.00 82.19 91 SER A C 1
ATOM 729 O O . SER A 1 91 ? -9.283 9.096 7.775 1.00 82.19 91 SER A O 1
ATOM 731 N N . PRO A 1 92 ? -7.559 7.847 8.546 1.00 83.50 92 PRO A N 1
ATOM 732 C CA . PRO A 1 92 ? -8.315 7.127 9.555 1.00 83.50 92 PRO A CA 1
ATOM 733 C C . PRO A 1 92 ? -8.983 8.055 10.563 1.00 83.50 92 PRO A C 1
ATOM 735 O O . PRO A 1 92 ? -8.494 9.146 10.859 1.00 83.50 92 PRO A O 1
ATOM 738 N N . ASP A 1 93 ? -10.112 7.606 11.093 1.00 77.75 93 ASP A N 1
ATOM 739 C CA . ASP A 1 93 ? -10.969 8.369 11.994 1.00 77.75 93 ASP A CA 1
ATOM 740 C C . ASP A 1 93 ? -10.253 8.802 13.279 1.00 77.75 93 ASP A C 1
ATOM 742 O O . ASP A 1 93 ? -10.376 9.961 13.662 1.00 77.75 93 ASP A O 1
ATOM 746 N N . TRP A 1 94 ? -9.415 7.944 13.862 1.00 80.75 94 TRP A N 1
ATOM 747 C CA . TRP A 1 94 ? -8.653 8.254 15.083 1.00 80.75 94 TRP A CA 1
ATOM 748 C C . TRP A 1 94 ? -7.524 9.271 14.889 1.00 80.75 94 TRP A C 1
ATOM 750 O O . TRP A 1 94 ? -7.061 9.871 15.849 1.00 80.75 94 TRP A O 1
ATOM 760 N N . ILE A 1 95 ? -7.060 9.499 13.657 1.00 75.25 95 ILE A N 1
ATOM 761 C CA . ILE A 1 95 ? -6.032 10.523 13.408 1.00 75.25 95 ILE A CA 1
ATOM 762 C C . ILE A 1 95 ? -6.629 11.924 13.564 1.00 75.25 95 ILE A C 1
ATOM 764 O O . ILE A 1 95 ? -5.920 12.862 13.914 1.00 75.25 95 ILE A O 1
ATOM 768 N N . LYS A 1 96 ? -7.945 12.069 13.372 1.00 58.19 96 LYS A N 1
ATOM 769 C CA . LYS A 1 96 ? -8.648 13.327 13.643 1.00 58.19 96 LYS A CA 1
ATOM 770 C C . LYS A 1 96 ? -8.789 13.630 15.134 1.00 58.19 96 LYS A C 1
ATOM 772 O O . LYS A 1 96 ? -9.113 14.758 15.461 1.00 58.19 96 LYS A O 1
ATOM 777 N N . GLU A 1 97 ? -8.574 12.654 16.015 1.00 48.25 97 GLU A N 1
ATOM 778 C CA . GLU A 1 97 ? -8.653 12.845 17.471 1.00 48.25 97 GLU A CA 1
ATOM 779 C C . GLU A 1 97 ? -7.372 13.473 18.051 1.00 48.25 97 GLU A C 1
ATOM 781 O O . GLU A 1 97 ? -7.362 13.896 19.203 1.00 48.25 97 GLU A O 1
ATOM 786 N N . LEU A 1 98 ? -6.295 13.537 17.260 1.00 46.78 98 LEU A N 1
ATOM 787 C CA . LEU A 1 98 ? -4.986 14.070 17.654 1.00 46.78 98 LEU A CA 1
ATOM 788 C C . LEU A 1 98 ? -4.721 15.502 17.148 1.00 46.78 98 LEU A C 1
ATOM 790 O O . LEU A 1 98 ? -3.639 16.030 17.404 1.00 46.78 98 LEU A O 1
ATOM 794 N N . ALA A 1 99 ? -5.669 16.110 16.426 1.00 40.03 99 ALA A N 1
ATOM 795 C CA . ALA A 1 99 ? -5.588 17.467 15.874 1.00 40.03 99 ALA A CA 1
ATOM 796 C C . ALA A 1 99 ? -6.637 18.379 16.518 1.00 40.03 99 ALA A C 1
ATOM 798 O O . ALA A 1 99 ? -6.298 19.556 16.775 1.00 40.03 99 ALA A O 1
#

Secondary structure (DSSP, 8-state):
-HHHHHHHHHHHHHHHHHHHHHHHHHHHHHHHHHHHHHHHHHHHHHTT-EEEEEEEETTEEEEEEEETTEEEEEEEEE-TTT--EEE-SS--GGGGGG-